Protein AF-A0A239NKA6-F1 (afdb_monomer)

Foldseek 3Di:
DDDLLNVLVVVLVVLLVVLVVVCVVLVDLDFWDQDFQFIAGPVGHTPDGHPGSVVNVVVSVVHSNVSNVVSVVVVVVSVVLVVVVVVDPDPVSVVVSLLSSLVSCVVVCVPPPDDPVSHD

Organism: NCBI:txid240840

Secondary structure (DSSP, 8-state):
---HHHHHHHHHHHHHHHHHHHHHHHT--SPPEEETTEEE-TTS-EEEE-SSHHHHHHHHHT-HHHHHHHHHHHHHHHHHHHHGGGT---THHHHHHHHHHHHHHGGGTTSTT--GGG--

InterPro domains:
  IPR046193 Protein of unknown function DUF6221 [PF19730] (1-119)

Structure (mmCIF, N/CA/C/O backbone):
data_AF-A0A239NKA6-F1
#
_entry.id   AF-A0A239NKA6-F1
#
loop_
_atom_site.group_PDB
_atom_site.id
_atom_site.type_symbol
_atom_site.label_atom_id
_atom_site.label_alt_id
_atom_site.label_comp_id
_atom_site.label_asym_id
_atom_site.label_entity_id
_atom_site.label_seq_id
_atom_site.pdbx_PDB_ins_code
_atom_site.Cartn_x
_atom_site.Cartn_y
_atom_site.Cartn_z
_atom_site.occupancy
_atom_site.B_iso_or_equiv
_atom_site.auth_seq_id
_atom_site.auth_comp_id
_atom_site.auth_asym_id
_atom_site.auth_atom_id
_atom_site.pdbx_PDB_model_num
ATOM 1 N N . MET A 1 1 ? -21.145 3.205 8.940 1.00 67.44 1 MET A N 1
ATOM 2 C CA . MET A 1 1 ? -20.123 4.273 8.928 1.00 67.44 1 MET A CA 1
ATOM 3 C C . MET A 1 1 ? -18.795 3.575 9.148 1.00 67.44 1 MET A C 1
ATOM 5 O O . MET A 1 1 ? -18.694 2.932 10.178 1.00 67.44 1 MET A O 1
ATOM 9 N N . ILE A 1 2 ? -17.858 3.621 8.193 1.00 86.88 2 ILE A N 1
ATOM 10 C CA . ILE A 1 2 ? -16.564 2.929 8.337 1.00 86.88 2 ILE A CA 1
ATOM 11 C C . ILE A 1 2 ? -15.723 3.623 9.416 1.00 86.88 2 ILE A C 1
ATOM 13 O O . ILE A 1 2 ? -15.700 4.863 9.464 1.00 86.88 2 ILE A O 1
ATOM 17 N N . ASP A 1 3 ? -15.084 2.858 10.296 1.00 93.88 3 ASP A N 1
ATOM 18 C CA . ASP A 1 3 ? -14.111 3.397 11.252 1.00 93.88 3 ASP A CA 1
ATOM 19 C C . ASP A 1 3 ? -12.679 3.392 10.672 1.00 93.88 3 ASP A C 1
ATOM 21 O O . ASP A 1 3 ? -12.434 2.907 9.564 1.00 93.88 3 ASP A O 1
ATOM 25 N N . VAL A 1 4 ? -11.721 3.995 11.386 1.00 95.81 4 VAL A N 1
ATOM 26 C CA . VAL A 1 4 ? -10.331 4.105 10.908 1.00 95.81 4 VAL A CA 1
ATOM 27 C C . VAL A 1 4 ? -9.638 2.736 10.806 1.00 95.81 4 VAL A C 1
ATOM 29 O O . VAL A 1 4 ? -8.784 2.546 9.941 1.00 95.81 4 VAL A O 1
ATOM 32 N N . LEU A 1 5 ? -10.017 1.761 11.642 1.00 96.00 5 LEU A N 1
ATOM 33 C CA . LEU A 1 5 ? -9.462 0.407 11.608 1.00 96.00 5 LEU A CA 1
ATOM 34 C C . LEU A 1 5 ? -9.927 -0.329 10.351 1.00 96.00 5 LEU A C 1
ATOM 36 O O . LEU A 1 5 ? -9.097 -0.874 9.623 1.00 96.00 5 LEU A O 1
ATOM 40 N N . GLU A 1 6 ? -11.233 -0.320 10.090 1.00 96.81 6 GLU A N 1
ATOM 41 C CA . GLU A 1 6 ? -11.831 -0.904 8.890 1.00 96.81 6 GLU A CA 1
ATOM 42 C C . GLU A 1 6 ? -11.237 -0.277 7.620 1.00 96.81 6 GLU A C 1
ATOM 44 O O . GLU A 1 6 ? -10.855 -0.999 6.697 1.00 96.81 6 GLU A O 1
ATOM 49 N N . PHE A 1 7 ? -11.067 1.051 7.597 1.00 97.75 7 PHE A N 1
ATOM 50 C CA . PHE A 1 7 ? -10.435 1.755 6.479 1.00 97.75 7 PHE A CA 1
ATOM 51 C C . PHE A 1 7 ? -8.979 1.318 6.258 1.00 97.75 7 PHE A C 1
ATOM 53 O O . PHE A 1 7 ? -8.607 0.968 5.138 1.00 97.75 7 PHE A O 1
ATOM 60 N N . VAL A 1 8 ? -8.149 1.295 7.309 1.00 98.06 8 VAL A N 1
ATOM 61 C CA . VAL A 1 8 ? -6.739 0.878 7.197 1.00 98.06 8 VAL A CA 1
ATOM 62 C C . VAL A 1 8 ? -6.634 -0.564 6.705 1.00 98.06 8 VAL A C 1
ATOM 64 O O . VAL A 1 8 ? -5.833 -0.847 5.816 1.00 98.06 8 VAL A O 1
ATOM 67 N N . LEU A 1 9 ? -7.437 -1.482 7.24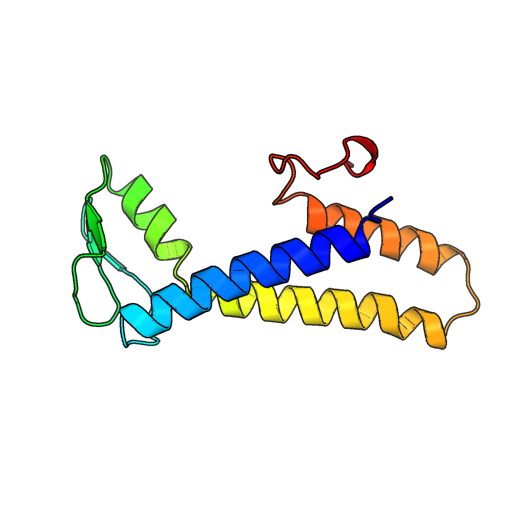8 1.00 98.12 9 LEU A N 1
ATOM 68 C CA . LEU A 1 9 ? -7.411 -2.883 6.829 1.00 98.12 9 LEU A CA 1
ATOM 69 C C . LEU A 1 9 ? -7.799 -3.046 5.355 1.00 98.12 9 LEU A C 1
ATOM 71 O O . LEU A 1 9 ? -7.087 -3.744 4.632 1.00 98.12 9 LEU A O 1
ATOM 75 N N . ALA A 1 10 ? -8.838 -2.344 4.893 1.00 98.12 10 ALA A N 1
ATOM 76 C CA . ALA A 1 10 ? -9.256 -2.371 3.493 1.00 98.12 10 ALA A CA 1
ATOM 77 C C . ALA A 1 10 ? -8.145 -1.887 2.543 1.00 98.12 10 ALA A C 1
ATOM 79 O O . ALA A 1 10 ? -7.837 -2.552 1.553 1.00 98.12 10 ALA A O 1
ATOM 80 N N . ARG A 1 11 ? -7.469 -0.779 2.870 1.00 98.25 11 ARG A N 1
ATOM 81 C CA . ARG A 1 11 ? -6.364 -0.253 2.047 1.00 98.25 11 ARG A CA 1
ATOM 82 C C . ARG A 1 11 ? -5.147 -1.185 2.032 1.00 98.25 11 ARG A C 1
ATOM 84 O O . ARG A 1 11 ? -4.521 -1.386 0.994 1.00 98.25 11 ARG A O 1
ATOM 91 N N . LEU A 1 12 ? -4.848 -1.834 3.160 1.00 98.44 12 LEU A N 1
ATOM 92 C CA . LEU A 1 12 ? -3.808 -2.866 3.228 1.00 98.44 12 LEU A CA 1
ATOM 93 C C . LEU A 1 12 ? -4.177 -4.144 2.455 1.00 98.44 12 LEU A C 1
ATOM 95 O O . LEU A 1 12 ? -3.277 -4.890 2.056 1.00 98.44 12 LEU A O 1
ATOM 99 N N . ASP A 1 13 ? -5.462 -4.460 2.285 1.00 98.62 13 ASP A N 1
ATOM 100 C CA . ASP A 1 13 ? -5.922 -5.549 1.416 1.00 98.62 13 ASP A CA 1
ATOM 101 C C . ASP A 1 13 ? -5.756 -5.192 -0.067 1.00 98.62 13 ASP A C 1
ATOM 103 O O . ASP A 1 13 ? -5.245 -6.018 -0.828 1.00 98.62 13 ASP A O 1
ATOM 107 N N . GLU A 1 14 ? -6.089 -3.965 -0.465 1.00 98.19 14 GLU A N 1
ATOM 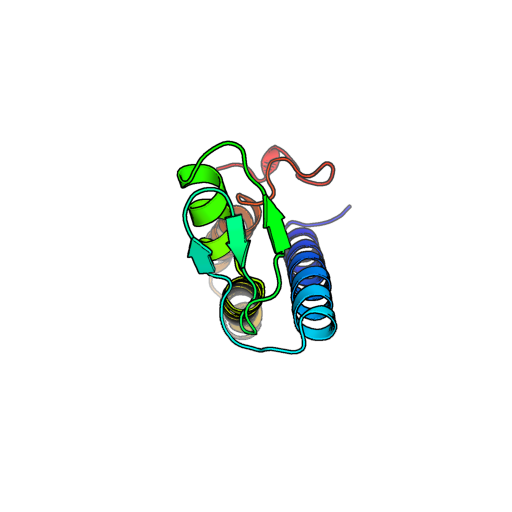108 C CA . GLU A 1 14 ? -5.908 -3.464 -1.836 1.00 98.19 14 GLU A CA 1
ATOM 109 C C . GLU A 1 14 ? -4.437 -3.439 -2.263 1.00 98.19 14 GLU A C 1
ATOM 111 O O . GLU A 1 14 ? -4.075 -4.049 -3.275 1.00 98.19 14 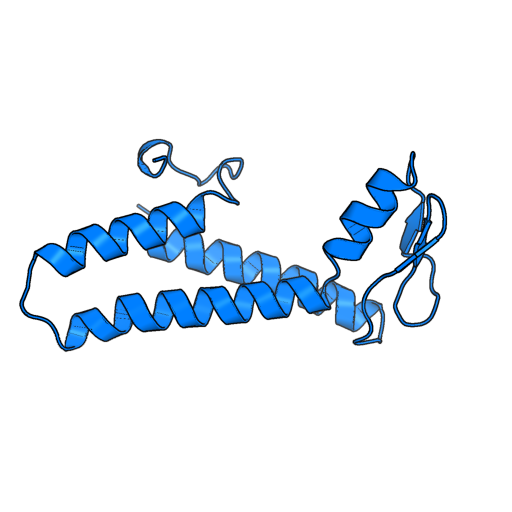GLU A O 1
ATOM 116 N N . ASP A 1 15 ? -3.566 -2.835 -1.447 1.00 98.25 15 ASP A N 1
ATOM 117 C CA . ASP A 1 15 ? -2.120 -2.798 -1.696 1.00 98.25 15 ASP A CA 1
ATOM 118 C C . ASP A 1 15 ? -1.546 -4.215 -1.839 1.00 98.25 15 ASP A C 1
ATOM 120 O O . ASP A 1 15 ? -0.728 -4.500 -2.722 1.00 98.25 15 ASP A O 1
ATOM 124 N N . GLN A 1 16 ? -2.005 -5.142 -0.990 1.00 98.38 16 GLN A N 1
ATOM 125 C CA . GLN A 1 16 ? -1.604 -6.542 -1.066 1.00 98.38 16 GLN A CA 1
ATOM 126 C C . GLN A 1 16 ? -2.089 -7.208 -2.355 1.00 98.38 16 GLN A C 1
ATOM 128 O O . GLN A 1 16 ? -1.339 -7.982 -2.955 1.00 98.38 16 GLN A O 1
ATOM 133 N N . ALA A 1 17 ? -3.336 -6.959 -2.756 1.00 98.12 17 ALA A N 1
ATOM 134 C CA . ALA A 1 17 ? -3.940 -7.566 -3.934 1.00 98.12 17 ALA A CA 1
ATOM 135 C C . ALA A 1 17 ? -3.194 -7.152 -5.208 1.00 98.12 17 ALA A C 1
ATOM 137 O O . ALA A 1 17 ? -2.779 -8.021 -5.982 1.00 98.12 17 ALA A O 1
ATOM 138 N N . TRP A 1 18 ? -2.936 -5.854 -5.391 1.00 96.50 18 TRP A N 1
ATOM 139 C CA . TRP A 1 18 ? -2.168 -5.367 -6.537 1.00 96.50 18 TRP A CA 1
ATOM 140 C C . TRP A 1 18 ? -0.729 -5.876 -6.522 1.00 96.50 18 TRP A C 1
ATOM 142 O O . TRP A 1 18 ? -0.251 -6.379 -7.539 1.00 96.50 18 TRP A O 1
ATOM 152 N N . ALA A 1 19 ? -0.049 -5.842 -5.373 1.00 95.31 19 ALA A N 1
ATOM 153 C CA . ALA A 1 19 ? 1.323 -6.329 -5.287 1.00 95.31 19 ALA A CA 1
ATOM 154 C C . ALA A 1 19 ? 1.436 -7.839 -5.583 1.00 95.31 19 ALA A C 1
ATOM 156 O O . ALA A 1 19 ? 2.340 -8.260 -6.309 1.00 95.31 19 ALA A O 1
ATOM 157 N N . LYS A 1 20 ? 0.503 -8.665 -5.084 1.00 95.19 20 LYS A N 1
ATOM 158 C CA . LYS A 1 20 ? 0.446 -10.102 -5.414 1.00 95.19 20 LYS A CA 1
ATOM 159 C C . LYS A 1 20 ? 0.219 -10.328 -6.905 1.00 95.19 20 LYS A C 1
ATOM 161 O O . LYS A 1 20 ? 0.910 -11.159 -7.491 1.00 95.19 20 LYS A O 1
ATOM 166 N N . LYS A 1 21 ? -0.705 -9.580 -7.516 1.00 94.25 21 LYS A N 1
ATOM 167 C CA . LYS A 1 21 ? -0.982 -9.665 -8.954 1.00 94.25 21 LYS A CA 1
ATOM 168 C C . LYS A 1 21 ? 0.266 -9.338 -9.781 1.00 94.25 21 LYS A C 1
ATOM 170 O O . LYS A 1 21 ? 0.649 -10.142 -10.625 1.00 94.25 21 LYS A O 1
ATOM 175 N N . CYS A 1 22 ? 0.964 -8.246 -9.463 1.00 92.00 22 CYS A N 1
ATOM 176 C CA . CYS A 1 22 ? 2.203 -7.868 -10.146 1.00 92.00 22 CYS A CA 1
ATOM 177 C C . CYS A 1 22 ? 3.292 -8.951 -10.054 1.00 92.00 22 CYS A C 1
ATOM 179 O O . CYS A 1 22 ? 3.950 -9.235 -11.050 1.00 92.00 22 CYS A O 1
ATOM 181 N N . LEU A 1 23 ? 3.495 -9.576 -8.885 1.00 89.69 23 LEU A N 1
ATOM 182 C CA . LEU A 1 23 ? 4.489 -10.655 -8.743 1.00 89.69 23 LEU A CA 1
ATOM 183 C C . LEU A 1 23 ? 4.101 -11.922 -9.510 1.00 89.69 23 LEU A C 1
ATOM 185 O O . LEU A 1 23 ? 4.976 -12.593 -10.058 1.00 89.69 23 LEU A O 1
ATOM 189 N N . ALA A 1 24 ? 2.810 -12.259 -9.537 1.00 88.81 24 ALA A N 1
ATOM 190 C CA . ALA A 1 24 ? 2.314 -13.412 -10.280 1.00 88.81 24 ALA A CA 1
ATOM 191 C C . ALA A 1 24 ? 2.523 -13.234 -11.793 1.00 88.81 24 ALA A C 1
ATOM 193 O O . ALA A 1 24 ? 2.955 -14.168 -12.468 1.00 88.81 24 ALA A O 1
ATOM 194 N N . GLU A 1 25 ? 2.272 -12.028 -12.307 1.00 86.88 25 GLU A N 1
ATOM 195 C CA . GLU A 1 25 ? 2.485 -11.682 -13.715 1.00 86.88 25 GLU A CA 1
ATOM 196 C C . GLU A 1 25 ? 3.979 -11.604 -14.076 1.00 86.88 25 GLU A C 1
ATOM 198 O O . GLU A 1 25 ? 4.377 -12.116 -15.121 1.00 86.88 25 GLU A O 1
ATOM 203 N N . ASP A 1 26 ? 4.825 -11.051 -13.197 1.00 81.31 26 ASP A N 1
ATOM 204 C CA . ASP A 1 26 ? 6.278 -10.958 -13.420 1.00 81.31 26 ASP A CA 1
ATOM 205 C C . ASP A 1 26 ? 7.000 -12.315 -13.296 1.00 81.31 26 ASP A C 1
ATOM 207 O O . ASP A 1 26 ? 8.090 -12.508 -13.831 1.00 81.31 26 ASP A O 1
ATOM 211 N N . ARG A 1 27 ? 6.404 -13.284 -12.587 1.00 79.12 27 ARG A N 1
ATOM 212 C CA . ARG A 1 27 ? 6.995 -14.607 -12.299 1.00 79.12 27 ARG A CA 1
ATOM 213 C C . ARG A 1 27 ? 8.362 -14.540 -11.607 1.00 79.12 27 ARG A C 1
ATOM 215 O O . ARG A 1 27 ? 9.169 -15.463 -11.721 1.00 79.12 27 ARG A O 1
ATOM 222 N N . SER A 1 28 ? 8.636 -13.470 -10.863 1.00 77.62 28 SER A N 1
ATOM 223 C CA . SER A 1 28 ? 9.875 -13.320 -10.104 1.00 77.62 28 SER A CA 1
ATOM 224 C C . SER A 1 28 ? 9.650 -12.614 -8.772 1.00 77.62 28 SER A C 1
ATOM 226 O O . SER A 1 28 ? 8.993 -11.578 -8.731 1.00 77.62 28 SER A O 1
ATOM 228 N N . PRO A 1 29 ? 10.270 -13.104 -7.682 1.00 72.62 29 PRO A N 1
ATOM 229 C CA . PRO A 1 29 ? 10.251 -12.427 -6.390 1.00 72.62 29 PRO A CA 1
ATOM 230 C C . PRO A 1 29 ? 11.306 -11.313 -6.275 1.00 72.62 29 PRO A C 1
ATOM 232 O O . PRO A 1 29 ? 11.348 -10.613 -5.260 1.00 72.62 29 PRO A O 1
ATOM 235 N N . ARG A 1 30 ? 12.206 -11.168 -7.261 1.00 83.62 30 ARG A N 1
ATOM 236 C CA . ARG A 1 30 ? 13.250 -10.135 -7.241 1.00 83.62 30 ARG A CA 1
ATOM 237 C C . ARG A 1 30 ? 12.628 -8.750 -7.399 1.00 83.62 30 ARG A C 1
ATOM 239 O O . ARG A 1 30 ? 11.649 -8.571 -8.118 1.00 83.62 30 ARG A O 1
ATOM 246 N N . ALA A 1 31 ? 13.221 -7.775 -6.716 1.00 89.38 31 ALA A N 1
ATOM 247 C CA . ALA A 1 31 ? 12.776 -6.393 -6.783 1.00 89.38 31 ALA A CA 1
ATOM 248 C C . ALA A 1 31 ? 12.902 -5.842 -8.208 1.00 89.38 31 ALA A C 1
ATOM 250 O O . ALA A 1 31 ? 13.810 -6.212 -8.955 1.00 89.38 31 ALA A O 1
ATOM 251 N N . TRP A 1 32 ? 12.003 -4.923 -8.550 1.00 94.75 32 TRP A N 1
ATOM 252 C CA . TRP A 1 32 ? 12.154 -4.117 -9.751 1.00 94.75 32 TRP A CA 1
ATOM 253 C C . TRP A 1 32 ? 13.417 -3.262 -9.658 1.00 94.75 32 TRP A C 1
ATOM 255 O O . TRP A 1 32 ? 13.798 -2.807 -8.577 1.00 94.75 32 TRP A O 1
ATOM 265 N N . ALA A 1 33 ? 14.047 -3.031 -10.802 1.00 95.50 33 ALA A N 1
ATOM 266 C CA . ALA A 1 33 ? 15.253 -2.231 -10.931 1.00 95.50 33 ALA A CA 1
ATOM 267 C C . ALA A 1 33 ? 15.015 -1.066 -11.891 1.00 95.50 33 ALA A C 1
ATOM 269 O O . ALA A 1 33 ? 14.288 -1.186 -12.874 1.00 95.50 33 ALA A O 1
ATOM 270 N N . ALA A 1 34 ? 15.657 0.067 -11.630 1.00 97.06 34 ALA A N 1
ATOM 271 C CA . ALA A 1 34 ? 15.676 1.184 -12.561 1.00 97.06 34 ALA A CA 1
ATOM 272 C C . ALA A 1 34 ? 17.006 1.193 -13.314 1.00 97.06 34 ALA A C 1
ATOM 274 O O . ALA A 1 34 ? 18.072 1.194 -12.699 1.00 97.06 34 ALA A O 1
ATOM 275 N N . LEU A 1 35 ? 16.943 1.259 -14.641 1.00 95.94 35 LEU A N 1
ATOM 276 C CA . LEU A 1 35 ? 18.102 1.531 -15.484 1.00 95.94 35 LEU A CA 1
ATOM 277 C C . LEU A 1 35 ? 17.746 2.683 -16.415 1.00 95.94 35 LEU A C 1
ATOM 279 O O . LEU A 1 35 ? 16.887 2.548 -17.289 1.00 95.94 35 LEU A O 1
ATOM 283 N N . ARG A 1 36 ? 18.411 3.827 -16.213 1.00 95.50 36 ARG A N 1
ATOM 284 C CA . ARG A 1 36 ? 18.037 5.108 -16.834 1.00 95.50 36 ARG A CA 1
ATOM 285 C C . ARG A 1 36 ? 16.557 5.410 -16.549 1.00 95.50 36 ARG A C 1
ATOM 287 O O . ARG A 1 36 ? 16.122 5.305 -15.408 1.00 95.50 36 ARG A O 1
ATOM 294 N N . SER A 1 37 ? 15.784 5.785 -17.559 1.00 97.31 37 SER A N 1
ATOM 295 C CA . SER A 1 37 ? 14.353 6.078 -17.464 1.00 97.31 37 SER A CA 1
ATOM 296 C C . SER A 1 37 ? 13.470 4.862 -17.778 1.00 97.31 37 SER A C 1
ATOM 298 O O . SER A 1 37 ? 12.402 4.996 -18.369 1.00 97.31 37 SER A O 1
ATOM 300 N N . ILE A 1 38 ? 13.925 3.651 -17.447 1.00 98.12 38 ILE A N 1
ATOM 301 C CA . ILE A 1 38 ? 13.157 2.420 -17.656 1.00 98.12 38 ILE A CA 1
ATOM 302 C C . ILE A 1 38 ? 13.152 1.602 -16.366 1.00 98.12 38 ILE A C 1
ATOM 304 O O . ILE A 1 38 ? 14.198 1.390 -15.746 1.00 98.12 38 ILE A O 1
ATOM 308 N N . VAL A 1 39 ? 11.963 1.137 -15.987 1.00 97.25 39 VAL A N 1
ATOM 309 C CA . VAL A 1 39 ? 11.756 0.170 -14.910 1.00 97.25 39 VAL A CA 1
ATOM 310 C C . VAL A 1 39 ? 11.802 -1.231 -15.497 1.00 97.25 39 VAL A C 1
ATOM 312 O O . VAL A 1 39 ? 11.121 -1.539 -16.481 1.00 97.25 39 VAL A O 1
ATOM 315 N N . TRP A 1 40 ? 12.595 -2.074 -14.863 1.00 95.44 40 TRP A N 1
ATOM 316 C CA . TRP A 1 40 ? 12.824 -3.457 -15.222 1.00 95.44 40 TRP A CA 1
ATOM 317 C C . TRP A 1 40 ? 12.354 -4.364 -14.107 1.00 95.44 40 TRP A C 1
ATOM 319 O O . TRP A 1 40 ? 12.459 -4.050 -12.922 1.00 95.44 40 TRP A O 1
ATOM 329 N N . SER A 1 41 ? 11.847 -5.507 -14.517 1.00 92.75 41 SER A N 1
ATOM 330 C CA . SER A 1 41 ? 11.415 -6.567 -13.642 1.00 92.75 41 SER A CA 1
ATOM 331 C C . SER A 1 41 ? 12.602 -7.375 -13.125 1.00 92.75 41 SER A C 1
ATOM 333 O O . SER A 1 41 ? 13.729 -7.252 -13.614 1.00 92.75 41 SER A O 1
ATOM 335 N N . GLY A 1 42 ? 12.347 -8.247 -12.153 1.00 86.69 42 GLY A N 1
ATOM 336 C CA . GLY A 1 42 ? 13.377 -9.108 -11.579 1.00 86.69 42 GLY A CA 1
ATOM 337 C C . GLY A 1 42 ? 13.982 -10.139 -12.548 1.00 86.69 42 GLY A C 1
ATOM 338 O O . GLY A 1 42 ? 15.081 -10.649 -12.301 1.00 86.69 42 GLY A O 1
ATOM 339 N N . LEU A 1 43 ? 13.277 -10.426 -13.649 1.00 88.69 43 LEU A N 1
ATOM 340 C CA . LEU A 1 43 ? 13.726 -11.283 -14.756 1.00 88.69 43 LEU A CA 1
ATOM 341 C C . LEU A 1 43 ? 14.300 -10.489 -15.935 1.00 88.69 43 LEU A C 1
ATOM 343 O O . LEU A 1 43 ? 14.696 -11.082 -16.933 1.00 88.69 43 LEU A O 1
ATOM 347 N N . GLY A 1 44 ? 14.346 -9.158 -15.839 1.00 89.69 44 GLY A N 1
ATOM 348 C CA . GLY A 1 44 ? 14.791 -8.296 -16.931 1.00 89.69 44 GLY A CA 1
ATOM 349 C C . GLY A 1 44 ? 13.705 -7.980 -17.963 1.00 89.69 44 GLY A C 1
ATOM 350 O O . GLY A 1 44 ? 14.028 -7.483 -19.039 1.00 89.69 44 GLY A O 1
ATOM 351 N N . HIS A 1 45 ? 12.421 -8.211 -17.661 1.00 91.12 45 HIS A N 1
ATOM 352 C CA . HIS A 1 45 ? 11.336 -7.713 -18.509 1.00 91.12 45 HIS A CA 1
ATOM 353 C C . HIS A 1 45 ? 11.169 -6.204 -18.330 1.00 91.12 45 HIS A C 1
ATOM 355 O O . HIS A 1 45 ? 11.281 -5.675 -17.225 1.00 91.12 45 HIS A O 1
ATOM 361 N N . LYS A 1 46 ? 10.871 -5.485 -19.410 1.00 94.44 46 LYS A N 1
ATOM 362 C CA . LYS A 1 46 ? 10.555 -4.059 -19.325 1.00 94.44 46 LYS A CA 1
ATOM 363 C C . LYS A 1 46 ? 9.158 -3.882 -18.722 1.00 94.44 46 LYS A C 1
ATOM 365 O O . LYS A 1 46 ? 8.186 -4.312 -19.331 1.00 94.44 46 LYS A O 1
ATOM 370 N N . ILE A 1 47 ? 9.065 -3.216 -17.570 1.00 94.25 47 ILE A N 1
ATOM 371 C CA . ILE A 1 47 ? 7.790 -2.898 -16.906 1.00 94.25 47 ILE A CA 1
ATOM 372 C C . ILE A 1 47 ? 7.197 -1.615 -17.487 1.00 94.25 47 ILE A C 1
ATOM 374 O O . ILE A 1 47 ? 6.067 -1.606 -17.962 1.00 94.25 47 ILE A O 1
ATOM 378 N N . ALA A 1 48 ? 7.964 -0.522 -17.472 1.00 95.50 48 ALA A N 1
ATOM 379 C CA . ALA A 1 48 ? 7.490 0.767 -17.964 1.00 95.50 48 ALA A CA 1
ATOM 380 C C . ALA A 1 48 ? 8.653 1.698 -18.342 1.00 95.50 48 ALA A C 1
ATOM 382 O O . ALA A 1 48 ? 9.659 1.747 -17.626 1.00 95.50 48 ALA A O 1
ATOM 383 N N . PRO A 1 49 ? 8.542 2.467 -19.440 1.00 97.56 49 PRO A N 1
ATOM 384 C CA . PRO A 1 49 ? 9.352 3.662 -19.628 1.00 97.56 49 PRO A CA 1
ATOM 385 C C . PRO A 1 49 ? 8.831 4.810 -18.747 1.00 97.56 49 PRO A C 1
ATOM 387 O O . PRO A 1 49 ? 7.637 4.917 -18.480 1.00 97.56 49 PRO A O 1
ATOM 390 N N . THR A 1 50 ? 9.721 5.706 -18.339 1.00 97.81 50 THR A N 1
ATOM 391 C CA . THR A 1 50 ? 9.402 6.914 -17.574 1.00 97.81 50 THR A CA 1
ATOM 392 C C . THR A 1 50 ? 10.015 8.152 -18.232 1.00 97.81 50 THR A C 1
ATOM 394 O O . THR A 1 50 ? 10.865 8.062 -19.117 1.00 97.81 50 THR A O 1
ATOM 397 N N . ARG A 1 51 ? 9.595 9.344 -17.789 1.00 96.94 51 ARG A N 1
ATOM 398 C CA . ARG A 1 51 ? 10.154 10.616 -18.277 1.00 96.94 51 ARG A CA 1
ATOM 399 C C . ARG A 1 51 ? 11.578 10.867 -17.774 1.00 96.94 51 ARG A C 1
ATOM 401 O O . ARG A 1 51 ? 12.385 11.462 -18.475 1.00 96.94 51 ARG A O 1
ATOM 408 N N . THR A 1 52 ? 11.875 10.451 -16.545 1.00 97.69 52 THR A N 1
ATOM 409 C CA . THR A 1 52 ? 13.155 10.713 -15.875 1.00 97.69 52 THR A CA 1
ATOM 410 C C . THR A 1 52 ? 13.627 9.480 -15.114 1.00 97.69 52 THR A C 1
ATOM 412 O O . THR A 1 52 ? 12.825 8.636 -14.701 1.00 97.69 52 THR A O 1
ATOM 415 N N . GLN A 1 53 ? 14.935 9.399 -14.864 1.00 97.56 53 GLN A N 1
ATOM 416 C CA . GLN A 1 53 ? 15.497 8.363 -13.997 1.00 97.56 53 GLN A CA 1
ATOM 417 C C . GLN A 1 53 ? 14.917 8.426 -12.577 1.00 97.56 53 GLN A C 1
ATOM 419 O O . GLN A 1 53 ? 14.675 7.384 -11.980 1.00 97.56 53 GLN A O 1
ATOM 424 N N . ALA A 1 54 ? 14.616 9.621 -12.060 1.00 98.12 54 ALA A N 1
ATOM 425 C CA . ALA A 1 54 ? 13.990 9.781 -10.748 1.00 98.12 54 ALA A CA 1
ATOM 426 C C . ALA A 1 54 ? 12.617 9.090 -10.667 1.00 98.12 54 ALA A C 1
ATOM 428 O O . ALA A 1 54 ? 12.338 8.399 -9.692 1.00 98.12 54 ALA A O 1
ATOM 429 N N . HIS A 1 55 ? 11.786 9.196 -11.713 1.00 98.00 55 HIS A N 1
ATOM 430 C CA . HIS A 1 55 ? 10.508 8.476 -11.765 1.00 98.00 55 HIS A CA 1
ATOM 431 C C . HIS A 1 55 ? 10.720 6.954 -11.790 1.00 98.00 55 HIS A C 1
ATOM 433 O O . HIS A 1 55 ? 10.023 6.228 -11.086 1.00 98.00 55 HIS A O 1
ATOM 439 N N . ALA A 1 56 ? 11.702 6.470 -12.562 1.00 98.06 56 ALA A N 1
ATOM 440 C CA . ALA A 1 56 ? 12.008 5.040 -12.626 1.00 98.06 56 ALA A CA 1
ATOM 441 C C . ALA A 1 56 ? 12.508 4.510 -11.273 1.00 98.06 56 ALA A C 1
ATOM 443 O O . ALA A 1 56 ? 12.066 3.455 -10.825 1.00 98.06 56 ALA A O 1
ATOM 444 N N . LEU A 1 57 ? 13.384 5.261 -10.596 1.00 97.75 57 LEU A N 1
ATOM 445 C CA . LEU A 1 57 ? 13.881 4.933 -9.260 1.00 97.75 57 LEU A CA 1
ATOM 446 C C . LEU A 1 57 ? 12.755 4.903 -8.227 1.00 97.75 57 LEU A C 1
ATOM 448 O O . LEU A 1 57 ? 12.702 3.965 -7.437 1.00 97.75 57 LEU A O 1
ATOM 452 N N . HIS A 1 58 ? 11.839 5.875 -8.256 1.00 97.38 58 HIS A N 1
ATOM 453 C CA . HIS A 1 58 ? 10.676 5.879 -7.371 1.00 97.38 58 HIS A CA 1
ATOM 454 C C . HIS A 1 58 ? 9.822 4.620 -7.586 1.00 97.38 58 HIS A C 1
ATOM 456 O O . HIS A 1 58 ? 9.583 3.869 -6.646 1.00 97.38 58 HIS A O 1
ATOM 462 N N . MET A 1 59 ? 9.454 4.302 -8.829 1.00 95.81 59 MET A N 1
ATOM 463 C CA . MET A 1 59 ? 8.682 3.090 -9.133 1.00 95.81 59 MET A CA 1
ATOM 464 C C . MET A 1 59 ? 9.407 1.801 -8.712 1.00 95.81 59 MET A C 1
ATOM 466 O O . MET A 1 59 ? 8.801 0.928 -8.095 1.00 95.81 59 MET A O 1
ATOM 470 N N . ALA A 1 60 ? 10.708 1.683 -9.001 1.00 95.81 60 ALA A N 1
ATOM 471 C CA . ALA A 1 60 ? 11.509 0.522 -8.614 1.00 95.81 60 ALA A CA 1
ATOM 472 C C . ALA A 1 60 ? 11.606 0.374 -7.085 1.00 95.81 60 ALA A C 1
ATOM 474 O O . ALA A 1 60 ? 11.472 -0.728 -6.546 1.00 95.81 60 ALA A O 1
ATOM 475 N N . HIS A 1 61 ? 11.763 1.491 -6.368 1.00 95.50 61 HIS A N 1
ATOM 476 C CA . HIS A 1 61 ? 11.762 1.509 -4.910 1.00 95.50 61 HIS A CA 1
ATOM 477 C C . HIS A 1 61 ? 10.429 0.999 -4.348 1.00 95.50 61 HIS A C 1
ATOM 479 O O . HIS A 1 61 ? 10.425 0.261 -3.370 1.00 95.50 61 HIS A O 1
ATOM 485 N N . HIS A 1 62 ? 9.304 1.296 -4.999 1.00 94.38 62 HIS A N 1
ATOM 486 C CA . HIS A 1 62 ? 7.974 0.796 -4.638 1.00 94.38 62 HIS A CA 1
ATOM 487 C C . HIS A 1 62 ? 7.631 -0.568 -5.275 1.00 94.38 62 HIS A C 1
ATOM 489 O O . HIS A 1 62 ? 6.463 -0.877 -5.497 1.00 94.38 62 HIS A O 1
ATOM 495 N N . SER A 1 63 ? 8.639 -1.415 -5.532 1.00 94.44 63 SER A N 1
ATOM 496 C CA . SER A 1 63 ? 8.431 -2.750 -6.111 1.00 94.44 63 SER A CA 1
ATOM 497 C C . SER A 1 63 ? 7.419 -3.608 -5.325 1.00 94.44 63 SER A C 1
ATOM 499 O O . SER A 1 63 ? 7.376 -3.541 -4.088 1.00 94.44 63 SER A O 1
ATOM 501 N N . PRO A 1 64 ? 6.668 -4.501 -6.002 1.00 95.06 64 PRO A N 1
ATOM 502 C CA . PRO A 1 64 ? 5.632 -5.321 -5.370 1.00 95.06 64 PRO A CA 1
ATOM 503 C C . PRO A 1 64 ? 6.113 -6.116 -4.147 1.00 95.06 64 PRO A C 1
ATOM 505 O O . PRO A 1 64 ? 5.444 -6.159 -3.116 1.00 95.06 64 PRO A O 1
ATOM 508 N N . GLY A 1 65 ? 7.321 -6.689 -4.206 1.00 93.50 65 GLY A N 1
ATOM 509 C CA . GLY A 1 65 ? 7.899 -7.424 -3.079 1.00 9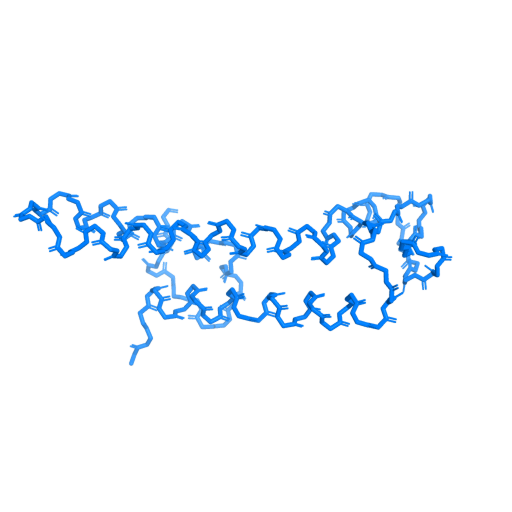3.50 65 GLY A CA 1
ATOM 510 C C . GLY A 1 65 ? 8.148 -6.553 -1.841 1.00 93.50 65 GLY A C 1
ATOM 511 O O . GLY A 1 65 ? 8.001 -7.031 -0.716 1.00 93.50 65 GLY A O 1
ATOM 512 N N . ARG A 1 66 ? 8.499 -5.271 -2.015 1.00 94.81 66 ARG A N 1
ATOM 513 C CA . ARG A 1 66 ? 8.608 -4.321 -0.897 1.00 94.81 66 ARG A CA 1
ATOM 514 C C . ARG A 1 66 ? 7.231 -3.977 -0.337 1.00 94.81 66 ARG A C 1
ATOM 516 O O . ARG A 1 66 ? 7.091 -3.976 0.882 1.00 94.81 66 ARG A O 1
ATOM 523 N N . VAL A 1 67 ? 6.243 -3.721 -1.198 1.00 96.31 67 VAL A N 1
ATOM 524 C CA . VAL A 1 67 ? 4.862 -3.412 -0.783 1.00 96.31 67 VAL A CA 1
ATOM 525 C C . VAL A 1 67 ? 4.299 -4.534 0.091 1.00 96.31 67 VAL A C 1
ATOM 527 O O . VAL A 1 67 ? 3.795 -4.261 1.174 1.00 96.31 67 VAL A O 1
ATOM 530 N N . LEU A 1 68 ? 4.491 -5.803 -0.288 1.00 96.88 68 LEU A N 1
ATOM 531 C CA . LEU A 1 68 ? 4.051 -6.936 0.539 1.00 96.88 68 LEU A CA 1
ATOM 532 C C . LEU A 1 68 ? 4.720 -6.981 1.919 1.00 96.88 68 LEU A C 1
ATOM 534 O O . LEU A 1 68 ? 4.066 -7.322 2.905 1.00 96.88 68 LEU A O 1
ATOM 538 N N . ARG A 1 69 ? 6.010 -6.631 2.014 1.00 97.12 69 ARG A N 1
ATOM 539 C CA . ARG A 1 69 ? 6.711 -6.552 3.307 1.00 97.12 69 ARG A CA 1
ATOM 540 C C . ARG A 1 69 ? 6.182 -5.412 4.175 1.00 97.12 69 ARG A C 1
ATOM 542 O O . ARG A 1 69 ? 6.019 -5.610 5.375 1.00 97.12 69 ARG A O 1
ATOM 549 N N . ASP A 1 70 ? 5.892 -4.258 3.577 1.00 97.44 70 ASP A N 1
ATOM 550 C CA . ASP A 1 70 ? 5.305 -3.110 4.277 1.00 97.44 70 ASP A CA 1
ATOM 551 C C . ASP A 1 70 ? 3.890 -3.435 4.782 1.00 97.44 70 ASP A C 1
ATOM 553 O O . ASP A 1 70 ? 3.608 -3.289 5.970 1.00 97.44 70 ASP A O 1
ATOM 557 N N . VAL A 1 71 ? 3.036 -4.015 3.930 1.00 98.38 71 VAL A N 1
ATOM 558 C CA . VAL A 1 71 ? 1.702 -4.488 4.331 1.00 98.38 71 VAL A CA 1
ATOM 559 C C . VAL A 1 71 ? 1.793 -5.488 5.484 1.00 98.38 71 VAL A C 1
ATOM 561 O O . VAL A 1 71 ? 1.073 -5.353 6.473 1.00 98.38 71 VAL A O 1
ATOM 564 N N . ALA A 1 72 ? 2.687 -6.478 5.399 1.00 98.38 72 ALA A N 1
ATOM 565 C CA . ALA A 1 72 ? 2.863 -7.461 6.464 1.00 98.38 72 ALA A CA 1
ATOM 566 C C . ALA A 1 72 ? 3.297 -6.809 7.790 1.00 98.38 72 ALA A C 1
ATOM 568 O O . ALA A 1 72 ? 2.788 -7.177 8.850 1.00 98.38 72 ALA A O 1
ATOM 569 N N . ALA A 1 73 ? 4.203 -5.829 7.743 1.00 98.38 73 ALA A N 1
ATOM 570 C CA . ALA A 1 73 ? 4.637 -5.086 8.924 1.00 98.38 73 ALA A CA 1
ATOM 571 C C . ALA A 1 73 ? 3.487 -4.273 9.542 1.00 98.38 73 ALA A C 1
ATOM 573 O O . ALA A 1 73 ? 3.245 -4.366 10.747 1.00 98.38 73 ALA A O 1
ATOM 574 N N . ARG A 1 74 ? 2.724 -3.540 8.723 1.00 98.06 74 ARG A N 1
ATOM 575 C CA . ARG A 1 74 ? 1.587 -2.731 9.185 1.00 98.06 74 ARG A CA 1
ATOM 576 C C . ARG A 1 74 ? 0.451 -3.588 9.741 1.00 98.06 74 ARG A C 1
ATOM 578 O O . ARG A 1 74 ? -0.099 -3.241 10.780 1.00 98.06 74 ARG A O 1
ATOM 585 N N . ARG A 1 75 ? 0.157 -4.751 9.146 1.00 97.88 75 ARG A N 1
ATOM 586 C CA . ARG A 1 75 ? -0.815 -5.712 9.708 1.00 97.88 75 ARG A CA 1
ATOM 587 C C . ARG A 1 75 ? -0.395 -6.219 11.083 1.00 97.88 75 ARG A C 1
ATOM 589 O O . ARG A 1 75 ? -1.230 -6.287 11.976 1.00 97.88 75 ARG A O 1
ATOM 596 N N . ARG A 1 76 ? 0.891 -6.532 11.280 1.00 96.62 76 ARG A N 1
ATOM 597 C CA . ARG A 1 76 ? 1.415 -6.928 12.601 1.00 96.62 76 ARG A CA 1
ATOM 598 C C . ARG A 1 76 ? 1.293 -5.800 13.624 1.00 96.62 76 ARG A C 1
ATOM 600 O O . ARG A 1 76 ? 0.991 -6.070 14.782 1.00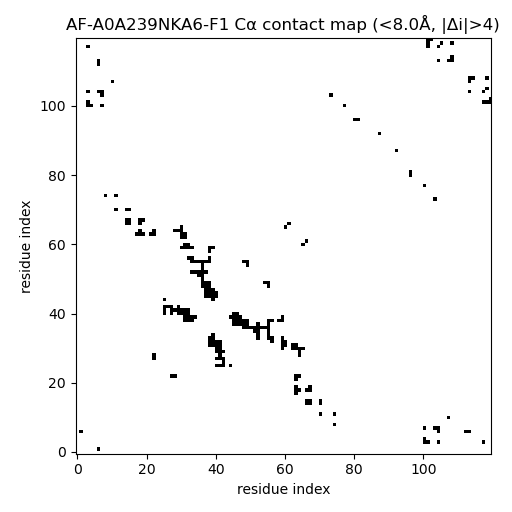 96.62 76 ARG A O 1
ATOM 607 N N . LEU A 1 77 ? 1.499 -4.550 13.206 1.00 94.94 77 LEU A N 1
ATOM 608 C CA . LEU A 1 77 ? 1.286 -3.393 14.073 1.00 94.94 77 LEU A CA 1
ATOM 609 C C . LEU A 1 77 ? -0.192 -3.261 14.466 1.00 94.94 77 LEU A C 1
ATOM 611 O O . LEU A 1 77 ? -0.480 -3.182 15.658 1.00 94.94 77 LEU A O 1
ATOM 615 N N . VAL A 1 78 ? -1.114 -3.331 13.496 1.00 94.38 78 VAL A N 1
ATOM 616 C CA . VAL A 1 78 ? -2.571 -3.324 13.737 1.00 94.38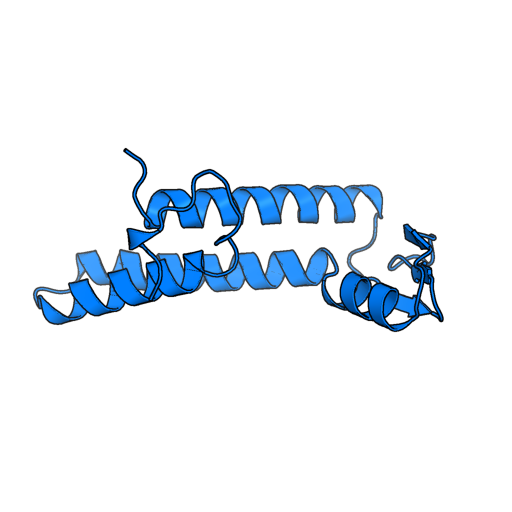 78 VAL A CA 1
ATOM 617 C C . VAL A 1 78 ? -2.982 -4.461 14.676 1.00 94.38 78 VAL A C 1
ATOM 619 O O . VAL A 1 78 ? -3.710 -4.237 15.642 1.00 94.38 78 VAL A O 1
ATOM 622 N N . GLN A 1 79 ? -2.479 -5.675 14.452 1.00 92.56 79 GLN A N 1
ATOM 623 C CA . GLN A 1 79 ? -2.718 -6.815 15.333 1.00 92.56 79 GLN A CA 1
ATOM 624 C C . GLN A 1 79 ? -2.252 -6.511 16.763 1.00 92.56 79 GLN A C 1
ATOM 626 O O . GLN A 1 79 ? -3.012 -6.671 17.711 1.00 92.56 79 GLN A O 1
ATOM 631 N N . ARG A 1 80 ? -1.039 -5.978 16.939 1.00 90.12 80 ARG A N 1
ATOM 632 C CA . ARG A 1 80 ? -0.483 -5.711 18.270 1.00 90.12 80 ARG A CA 1
ATOM 633 C C . ARG A 1 80 ? -1.267 -4.648 19.046 1.00 90.12 80 ARG A C 1
ATOM 635 O O . ARG A 1 80 ? -1.505 -4.821 20.240 1.00 90.12 80 ARG A O 1
ATOM 642 N N . ILE A 1 81 ? -1.717 -3.585 18.377 1.00 87.81 81 ILE A N 1
ATOM 643 C CA . ILE A 1 81 ? -2.512 -2.522 19.016 1.00 87.81 81 ILE A CA 1
ATOM 644 C C . ILE A 1 81 ? -3.975 -2.929 19.259 1.00 87.81 81 ILE A C 1
ATOM 646 O O . ILE A 1 81 ? -4.633 -2.357 20.129 1.00 87.81 81 ILE A O 1
ATOM 650 N N . THR A 1 82 ? -4.499 -3.922 18.535 1.00 84.88 82 THR A N 1
ATOM 651 C CA . THR A 1 82 ? -5.860 -4.456 18.733 1.00 84.88 82 THR A CA 1
ATOM 652 C C . THR A 1 82 ? -5.895 -5.601 19.748 1.00 84.88 82 THR A C 1
ATOM 654 O O . THR A 1 82 ? -6.828 -5.688 20.541 1.00 84.88 82 THR A O 1
ATOM 657 N N . GLU A 1 83 ? -4.863 -6.440 19.824 1.00 80.75 83 GLU A N 1
ATOM 658 C CA . GLU A 1 83 ? -4.759 -7.523 20.811 1.00 80.75 83 GLU A CA 1
ATOM 659 C C . GLU A 1 83 ? -4.490 -7.007 22.222 1.00 80.75 83 GLU A C 1
ATOM 661 O O . GLU A 1 83 ? -5.083 -7.510 23.178 1.00 80.75 83 GLU A O 1
ATOM 666 N N . ALA A 1 84 ? -3.719 -5.922 22.363 1.00 65.75 84 ALA A N 1
ATOM 667 C CA . ALA A 1 84 ? -3.537 -5.235 23.642 1.00 65.75 84 ALA A CA 1
ATOM 668 C C . ALA A 1 84 ? -4.877 -4.792 24.274 1.00 65.75 84 ALA A C 1
ATOM 670 O O . ALA A 1 84 ? -4.925 -4.403 25.434 1.00 65.75 84 ALA A O 1
ATOM 671 N N . LYS A 1 85 ? -5.993 -4.795 23.526 1.00 60.16 85 LYS A N 1
ATOM 672 C CA . LYS A 1 85 ? -7.326 -4.339 23.985 1.00 60.16 85 LYS A CA 1
ATOM 673 C C . LYS A 1 85 ? -7.985 -5.398 24.868 1.00 60.16 85 LYS A C 1
ATOM 675 O O . LYS A 1 85 ? -8.872 -5.073 25.639 1.00 60.16 85 LYS A O 1
ATOM 680 N N . LYS A 1 86 ? -7.527 -6.652 24.766 1.00 57.12 86 LYS A N 1
ATOM 681 C CA . LYS A 1 86 ? -8.035 -7.786 25.547 1.00 57.12 86 LYS A CA 1
ATOM 682 C C . LYS A 1 86 ? -7.393 -7.904 26.933 1.00 57.12 86 LYS A C 1
ATOM 684 O O . LYS A 1 86 ? -7.904 -8.654 27.753 1.00 57.12 86 LYS A O 1
ATOM 689 N N . VAL A 1 87 ? -6.282 -7.203 27.179 1.00 56.56 87 VAL A N 1
ATOM 690 C CA . VAL A 1 87 ? -5.454 -7.366 28.391 1.00 56.56 87 VAL A CA 1
ATOM 691 C C . VAL A 1 87 ? -5.485 -6.129 29.298 1.00 56.56 87 VAL A C 1
ATOM 693 O O . VAL A 1 87 ? -5.157 -6.242 30.475 1.00 56.56 87 VAL A O 1
ATOM 696 N N . ASP A 1 88 ? -5.895 -4.959 28.796 1.00 54.81 88 ASP A N 1
ATOM 697 C CA . ASP A 1 88 ? -5.633 -3.686 29.477 1.00 54.81 88 ASP A CA 1
ATOM 698 C C . ASP A 1 88 ? -6.893 -2.954 29.968 1.00 54.81 88 ASP A C 1
ATOM 700 O O . ASP A 1 88 ? -7.854 -2.770 29.224 1.00 54.81 88 ASP A O 1
ATOM 704 N N . VAL A 1 89 ? -6.853 -2.501 31.225 1.00 55.31 89 VAL A N 1
ATOM 705 C CA . VAL A 1 89 ? -7.945 -1.810 31.946 1.00 55.31 89 VAL A CA 1
ATOM 706 C C . VAL A 1 89 ? -7.730 -0.282 31.960 1.00 55.31 89 VAL A C 1
ATOM 708 O O . VAL A 1 89 ? -8.484 0.456 32.591 1.00 55.31 89 VAL A O 1
ATOM 711 N N 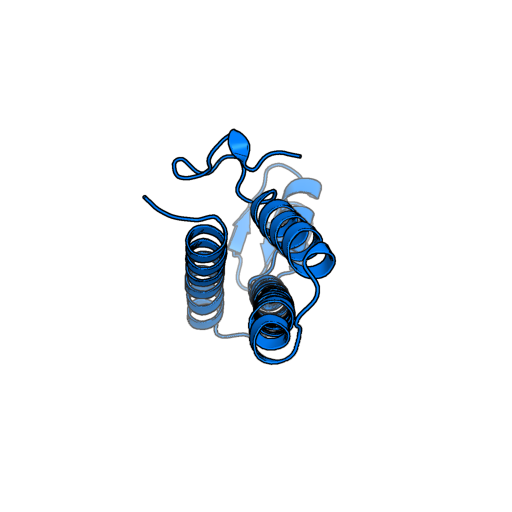. ARG A 1 90 ? -6.673 0.222 31.300 1.00 58.09 90 ARG A N 1
ATOM 712 C CA . ARG A 1 90 ? -6.246 1.632 31.366 1.00 58.09 90 ARG A CA 1
ATOM 713 C C . ARG A 1 90 ? -6.744 2.469 30.171 1.00 58.09 90 ARG A C 1
ATOM 715 O O . ARG A 1 90 ? -6.380 2.161 29.037 1.00 58.09 90 ARG A O 1
ATOM 722 N N . PRO A 1 91 ? -7.469 3.585 30.403 1.00 59.94 91 PRO A N 1
ATOM 723 C CA . PRO A 1 91 ? -7.980 4.469 29.345 1.00 59.94 91 PRO A CA 1
ATOM 724 C C . PRO A 1 91 ? -6.909 5.082 28.427 1.00 59.94 91 PRO A C 1
ATOM 726 O O . PRO A 1 91 ? -7.149 5.218 27.231 1.00 59.94 91 PRO A O 1
ATOM 729 N N . ALA A 1 92 ? -5.718 5.396 28.954 1.00 62.06 92 ALA A N 1
ATOM 730 C CA . ALA A 1 92 ? -4.640 6.059 28.205 1.00 62.06 92 ALA A CA 1
ATOM 731 C C . ALA A 1 92 ? -4.150 5.252 26.986 1.00 62.06 92 ALA A C 1
ATOM 733 O O . ALA A 1 92 ? -3.804 5.824 25.957 1.00 62.06 92 ALA A O 1
ATOM 734 N N . LEU A 1 93 ? -4.208 3.914 27.047 1.00 67.19 93 LEU A N 1
ATOM 735 C CA . LEU A 1 93 ? -3.884 3.077 25.891 1.00 67.19 93 LEU A CA 1
ATOM 736 C C . LEU A 1 93 ? -4.926 3.176 24.770 1.00 67.19 93 LEU A C 1
ATOM 738 O O . LEU A 1 93 ? -4.625 2.787 23.648 1.00 67.19 93 LEU A O 1
ATOM 742 N N . GLY A 1 94 ? -6.154 3.624 25.044 1.00 72.94 94 GLY A N 1
ATOM 743 C CA . GLY A 1 94 ? -7.193 3.787 24.026 1.00 72.94 94 GLY A CA 1
ATOM 744 C C . GLY A 1 94 ? -6.863 4.906 23.039 1.00 72.94 94 GLY A C 1
ATOM 745 O O . GLY A 1 94 ? -6.947 4.695 21.829 1.00 72.94 94 GLY A O 1
ATOM 746 N N . GLU A 1 95 ? -6.428 6.057 23.555 1.00 79.44 95 GLU A N 1
ATOM 747 C CA . GLU A 1 95 ? -6.077 7.238 22.756 1.00 79.44 95 GLU A CA 1
ATOM 748 C C . GLU A 1 95 ? -4.833 6.990 21.894 1.00 79.44 95 GLU A C 1
ATOM 750 O O . GLU A 1 95 ? -4.853 7.255 20.693 1.00 79.44 95 GLU A O 1
ATOM 755 N N . GLU A 1 96 ? -3.784 6.384 22.459 1.00 83.81 96 GLU A N 1
ATOM 756 C CA . GLU A 1 96 ? -2.561 6.053 21.714 1.00 83.81 96 GLU A CA 1
ATOM 757 C C . GLU A 1 96 ? -2.835 5.132 20.513 1.00 83.81 96 GLU A C 1
ATOM 759 O O . GLU A 1 96 ? -2.237 5.285 19.448 1.00 83.81 96 GLU A O 1
ATOM 764 N N . ARG A 1 97 ? -3.777 4.191 20.638 1.00 86.62 97 ARG A N 1
ATOM 765 C CA . ARG A 1 97 ? -4.135 3.274 19.540 1.00 86.62 97 ARG A CA 1
ATOM 766 C C . ARG A 1 97 ? -4.863 3.978 18.416 1.00 86.62 97 ARG A C 1
ATOM 768 O O . ARG A 1 97 ? -4.577 3.704 17.253 1.00 86.62 97 ARG A O 1
ATOM 775 N N . GLU A 1 98 ? -5.796 4.855 18.764 1.00 89.38 98 GLU A N 1
ATOM 776 C CA . GLU A 1 98 ? -6.511 5.674 17.790 1.00 89.38 98 GLU A CA 1
ATOM 777 C C . GLU A 1 98 ? -5.521 6.552 17.012 1.00 89.38 98 GLU A C 1
ATOM 779 O O . GLU A 1 98 ? -5.572 6.597 15.783 1.00 89.38 98 GLU A O 1
ATOM 784 N N . VAL A 1 99 ? -4.542 7.158 17.697 1.00 92.69 99 VAL A N 1
ATOM 785 C CA . VAL A 1 99 ? -3.455 7.915 17.053 1.00 92.69 99 VAL A CA 1
ATOM 786 C C . VAL A 1 99 ? -2.645 7.035 16.098 1.00 92.69 99 VAL A C 1
ATOM 788 O O . VAL A 1 99 ? -2.391 7.440 14.963 1.00 92.69 99 VAL A O 1
ATOM 791 N N . VAL A 1 100 ? -2.273 5.815 16.501 1.00 94.06 100 VAL A N 1
ATOM 792 C CA . VAL A 1 100 ? -1.540 4.888 15.618 1.00 94.06 100 VAL A CA 1
ATOM 793 C C . VAL A 1 100 ? -2.367 4.504 14.387 1.00 94.06 100 VAL A C 1
ATOM 795 O O . VAL A 1 100 ? -1.825 4.471 13.282 1.00 94.06 100 VAL A O 1
ATOM 798 N N . LEU A 1 101 ? -3.668 4.244 14.533 1.00 95.62 101 LEU A N 1
ATOM 799 C CA . LEU A 1 101 ? -4.537 3.934 13.393 1.00 95.62 101 LEU A CA 1
ATOM 800 C C . 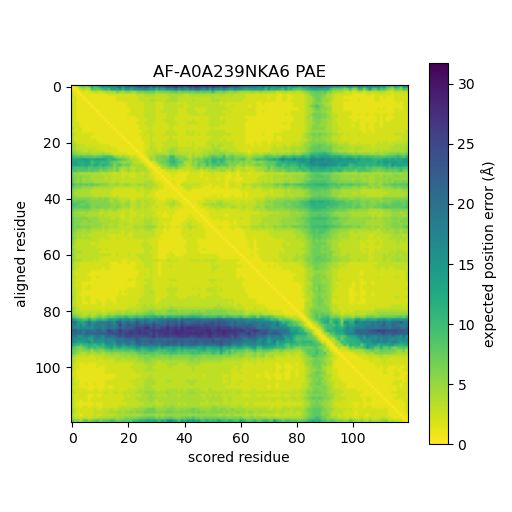LEU A 1 101 ? -4.652 5.120 12.428 1.00 95.62 101 LEU A C 1
ATOM 802 O O . LEU A 1 101 ? -4.550 4.931 11.217 1.00 95.62 101 LEU A O 1
ATOM 806 N N . ARG A 1 102 ? -4.771 6.346 12.948 1.00 96.62 102 ARG A N 1
ATOM 807 C CA . ARG A 1 102 ? -4.765 7.572 12.135 1.00 96.62 102 ARG A CA 1
ATOM 808 C C . ARG A 1 102 ? -3.443 7.780 11.402 1.00 96.62 102 ARG A C 1
ATOM 810 O O . ARG A 1 102 ? -3.456 8.046 10.203 1.00 96.62 102 ARG A O 1
ATOM 817 N N . LEU A 1 103 ? -2.306 7.561 12.068 1.00 97.31 103 LEU A N 1
ATOM 818 C CA . LEU A 1 103 ? -0.976 7.575 11.439 1.00 97.31 103 LEU A CA 1
ATOM 819 C C . LEU A 1 103 ? -0.876 6.564 10.287 1.00 97.31 103 LEU A C 1
ATOM 821 O O . LEU A 1 103 ? -0.323 6.877 9.234 1.00 97.31 103 LEU A O 1
ATOM 825 N N . LEU A 1 104 ? -1.435 5.363 10.463 1.00 97.75 104 LEU A N 1
ATOM 826 C CA . LEU A 1 104 ? -1.475 4.334 9.420 1.00 97.75 104 LEU A CA 1
ATOM 827 C C . LEU A 1 104 ? -2.428 4.672 8.267 1.00 97.75 104 LEU A C 1
ATOM 829 O O . LEU A 1 104 ? -2.231 4.157 7.166 1.00 97.75 104 LEU A O 1
ATOM 833 N N . ALA A 1 105 ? -3.421 5.532 8.497 1.00 98.00 105 ALA A N 1
ATOM 834 C CA . ALA A 1 105 ? -4.336 6.016 7.471 1.00 98.00 105 ALA A CA 1
ATOM 835 C C . ALA A 1 105 ? -3.735 7.148 6.615 1.00 98.00 105 ALA A C 1
ATOM 837 O O . ALA A 1 105 ? -4.147 7.307 5.467 1.00 98.00 105 ALA A O 1
ATOM 838 N N . LEU A 1 106 ? -2.746 7.901 7.123 1.00 97.44 106 LEU A N 1
ATOM 839 C CA . LEU A 1 106 ? -2.152 9.060 6.430 1.00 97.44 106 LEU A CA 1
ATOM 840 C C . LEU A 1 106 ? -1.664 8.791 4.994 1.00 97.44 106 LEU A C 1
ATOM 842 O O . LEU A 1 106 ? -1.890 9.649 4.141 1.00 97.44 106 LEU A O 1
ATOM 846 N N . PRO A 1 107 ? -1.032 7.644 4.665 1.00 97.00 107 PRO A N 1
ATOM 847 C CA . PRO A 1 107 ? -0.614 7.356 3.290 1.00 97.00 107 PRO A CA 1
ATOM 848 C C . PRO A 1 107 ? -1.772 7.285 2.287 1.00 97.00 107 PRO A C 1
ATOM 850 O O . PRO A 1 107 ? -1.538 7.346 1.085 1.00 97.00 107 PRO A O 1
ATOM 853 N N . TYR A 1 108 ? -3.006 7.166 2.777 1.00 97.62 108 TYR A N 1
ATOM 854 C CA . TYR A 1 108 ? -4.226 7.071 1.986 1.00 97.62 108 TYR A CA 1
ATOM 855 C C . TYR A 1 108 ? -5.080 8.345 2.091 1.00 97.62 108 TYR A C 1
ATOM 857 O O . TYR A 1 108 ? -6.280 8.290 1.842 1.00 97.62 108 TYR A O 1
ATOM 865 N N . ALA A 1 109 ? -4.491 9.490 2.461 1.00 97.56 109 ALA A N 1
ATOM 866 C CA . ALA A 1 109 ? -5.215 10.754 2.646 1.00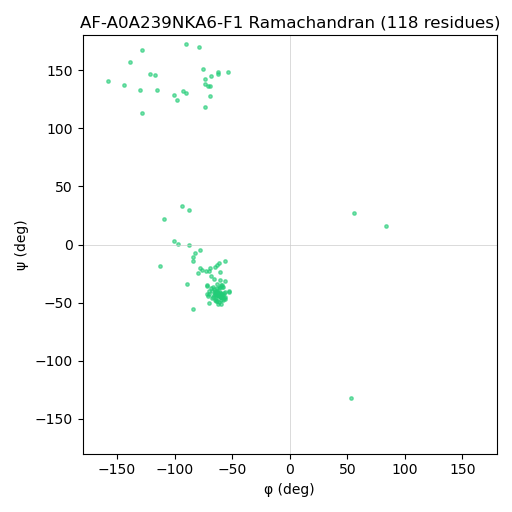 97.56 109 ALA A CA 1
ATOM 867 C C . ALA A 1 109 ? -5.930 11.268 1.381 1.00 97.56 109 ALA A C 1
ATOM 869 O O . ALA A 1 109 ? -6.910 12.002 1.495 1.00 97.56 109 ALA A O 1
ATOM 870 N N . ASP A 1 110 ? -5.466 10.862 0.195 1.00 96.88 110 ASP A N 1
ATOM 871 C CA . ASP A 1 110 ? -6.085 11.195 -1.095 1.00 96.88 110 ASP A CA 1
ATOM 872 C C . ASP A 1 110 ? -7.193 10.202 -1.507 1.00 96.88 110 ASP A C 1
ATOM 874 O O . ASP A 1 110 ? -7.807 10.349 -2.564 1.00 96.88 110 ASP A O 1
ATOM 878 N N . HIS A 1 111 ? -7.461 9.172 -0.697 1.00 97.00 111 HIS A N 1
ATOM 879 C CA . HIS A 1 111 ? -8.502 8.188 -0.981 1.00 97.00 111 HIS A CA 1
ATOM 880 C C . HIS A 1 111 ? -9.904 8.790 -0.750 1.00 97.00 111 HIS A C 1
ATOM 882 O O . HIS A 1 111 ? -10.113 9.437 0.275 1.00 97.00 111 HIS A O 1
ATOM 888 N N . PRO A 1 112 ? -10.909 8.542 -1.616 1.00 96.44 112 PRO A N 1
ATOM 889 C CA . PRO A 1 112 ? -12.257 9.111 -1.465 1.00 96.44 112 PRO A CA 1
ATOM 890 C C . PRO A 1 112 ? -12.941 8.768 -0.131 1.00 96.44 112 PRO A C 1
ATOM 892 O O . PRO A 1 112 ? -13.622 9.610 0.444 1.00 96.44 112 PRO A O 1
ATOM 895 N N . ASP A 1 113 ? -12.726 7.555 0.384 1.00 96.50 113 ASP A N 1
ATOM 896 C CA . ASP A 1 113 ? -13.257 7.131 1.692 1.00 96.50 113 ASP A CA 1
ATOM 897 C C . ASP A 1 113 ? -12.475 7.679 2.905 1.00 96.50 113 ASP A C 1
ATOM 899 O O . ASP A 1 113 ? -12.860 7.419 4.048 1.00 96.50 113 ASP A O 1
ATOM 903 N N . TYR A 1 114 ? -11.359 8.390 2.696 1.00 97.12 114 TYR A N 1
ATOM 904 C CA . TYR A 1 114 ? -10.584 8.973 3.790 1.00 97.12 114 TYR A CA 1
ATOM 905 C C . TYR A 1 114 ? -11.360 10.122 4.438 1.00 97.12 114 TYR A C 1
ATOM 907 O O . TYR A 1 114 ? -11.770 11.078 3.774 1.00 97.12 114 TYR A O 1
ATOM 915 N N . LYS A 1 115 ? -11.524 10.085 5.762 1.00 96.62 115 LYS A N 1
ATOM 916 C CA . LYS A 1 115 ? -12.189 11.170 6.489 1.00 96.62 115 LYS A CA 1
ATOM 917 C C . LYS A 1 115 ? -11.185 12.197 6.991 1.00 96.62 115 LYS A C 1
ATOM 919 O O . LYS A 1 115 ? -10.208 11.867 7.657 1.00 96.62 115 LYS A O 1
ATOM 924 N N . LYS A 1 116 ? -11.484 13.480 6.759 1.00 94.69 116 LYS A N 1
ATOM 925 C CA . LYS A 1 116 ? -10.649 14.609 7.214 1.00 94.69 116 LYS A CA 1
ATOM 926 C C . LYS A 1 116 ? -10.408 14.607 8.729 1.00 94.69 116 LYS A C 1
ATOM 928 O O . LYS A 1 116 ? -9.339 15.024 9.154 1.00 94.69 116 LYS A O 1
ATOM 933 N N . GLU A 1 117 ? -11.360 14.104 9.515 1.00 94.12 117 GLU A N 1
ATOM 934 C CA . GLU A 1 117 ? -11.266 13.965 10.980 1.00 94.12 117 GLU A CA 1
ATOM 935 C C . GLU A 1 117 ? -10.159 13.006 11.457 1.00 94.12 117 GLU A C 1
ATOM 937 O O . GLU A 1 117 ? -9.753 13.067 12.615 1.00 94.12 117 GLU A O 1
ATOM 942 N N . TRP A 1 118 ? -9.649 12.134 10.581 1.00 95.62 118 TRP A N 1
ATOM 943 C CA . TRP A 1 118 ? -8.525 11.243 10.884 1.00 95.62 118 TRP A CA 1
ATOM 944 C C . TRP A 1 118 ? -7.164 11.911 10.699 1.00 95.62 118 TRP A C 1
ATOM 946 O O . TRP A 1 118 ? -6.149 11.343 11.095 1.00 95.62 118 TRP A O 1
ATOM 956 N N . ARG A 1 119 ? -7.120 13.103 10.094 1.00 94.06 119 ARG A N 1
ATOM 957 C CA . ARG A 1 119 ? -5.875 13.847 9.919 1.00 94.06 119 ARG A CA 1
ATOM 958 C C . ARG A 1 119 ? -5.395 14.373 11.271 1.00 94.06 119 ARG A C 1
ATOM 960 O O . ARG A 1 119 ? -6.186 14.886 12.058 1.00 94.06 119 ARG A O 1
ATOM 967 N N . ILE A 1 120 ? -4.096 14.238 11.494 1.00 89.31 120 ILE A N 1
ATOM 968 C CA . ILE A 1 120 ? -3.352 14.704 12.667 1.00 89.31 120 ILE A CA 1
ATOM 969 C C . ILE A 1 120 ? -2.324 15.751 12.256 1.00 89.31 120 ILE A C 1
ATOM 971 O O . ILE A 1 120 ? -1.923 15.740 11.066 1.00 89.31 120 ILE A O 1
#

Nearest PDB structures (foldseek):
  7ope-assembly1_0  TM=2.743E-01  e=2.207E+00  Bacillus subtilis subsp. subtilis str. 168

Radius of gyration: 17.73 Å; Cα contacts (8 Å, |Δi|>4): 134; chains: 1; bounding box: 38×29×52 Å

Sequence (120 aa):
MIDVLEFVLARLDEDQAWAKKCLAEDRSPRAWAALRSIVWSGLGHKIAPTRTQAHALHMAHHSPGRVLRDVAARRRLVQRITEAKKVDVRPALGEEREVVLRLLALPYADHPDYKKEWRI

Mean predicted aligned error: 4.89 Å

pLDDT: mean 90.8, std 11.1, range [54.81, 98.62]

Solvent-accessible surface area (backbone atoms only — not comparable to full-atom values): 6728 Å² total; per-residue (Å²): 133,86,51,62,63,60,49,39,52,53,53,47,48,51,55,41,51,54,24,52,49,52,34,64,74,62,72,35,84,50,59,32,40,51,59,64,34,28,23,26,38,52,79,68,48,80,72,45,80,45,96,37,42,68,56,10,42,52,54,20,69,63,14,40,62,51,48,46,52,51,42,53,52,51,50,52,48,52,48,53,59,55,56,52,62,80,78,58,92,60,71,71,62,56,56,57,41,53,51,50,40,29,62,65,36,53,90,44,64,87,41,90,89,48,59,77,86,52,67,128